Protein AF-A0A3R7IW34-F1 (afdb_monomer)

Organism: NCBI:txid1038928

Mean predicted aligned error: 7.39 Å

Secondary structure (DSSP, 8-state):
--TTGGG-S-HHHHHHHHHHHTS-HHHHHHHHHHHHHHHGGGGSHHHHHHTS-----TTHHHHSSS---------GGGHHHHHHHHHHHHHHHHHHHHTT-S--TTPPP-----TTGGGG---HHHHHHHHHH--

Sequence (135 aa):
TSHLGEAGPHPVIASAARELLNKSDNERSGVLSTAMSFLGLYRDPVVAEVTRRCDWRINDMVGGKLPTTLYLVVPPSDINRTKPLIRLILNQVGRRLTEDLQAKAGRHRILLMLDEFPALGRLDFFESALAFMAG

Structure (mmCIF, N/CA/C/O backbone):
data_AF-A0A3R7IW34-F1
#
_entry.id   AF-A0A3R7IW34-F1
#
loop_
_atom_site.group_PDB
_atom_site.id
_atom_site.type_symbol
_atom_site.label_atom_id
_atom_site.label_alt_id
_atom_site.label_comp_id
_atom_site.label_asym_id
_atom_site.label_entity_id
_atom_site.label_seq_id
_atom_site.pdbx_PDB_ins_code
_atom_site.Cartn_x
_atom_site.Cartn_y
_atom_site.Cartn_z
_atom_site.occupancy
_atom_site.B_iso_or_equiv
_atom_site.auth_seq_id
_atom_site.auth_comp_id
_atom_site.auth_asym_id
_atom_site.auth_atom_id
_atom_site.pdbx_PDB_model_num
ATOM 1 N N . THR A 1 1 ? -8.890 -8.485 -14.811 1.00 50.38 1 THR A N 1
ATOM 2 C CA . THR A 1 1 ? -10.243 -8.127 -15.287 1.00 50.38 1 THR A CA 1
ATOM 3 C C . THR A 1 1 ? -10.118 -7.285 -16.543 1.00 50.38 1 THR A C 1
ATOM 5 O O . THR A 1 1 ? -9.359 -6.320 -16.534 1.00 50.38 1 THR A O 1
ATOM 8 N N . SER A 1 2 ? -10.834 -7.621 -17.623 1.00 53.81 2 SER A N 1
ATOM 9 C CA . SER A 1 2 ? -11.110 -6.632 -18.676 1.00 53.81 2 SER A CA 1
ATOM 10 C C . SER A 1 2 ? -12.189 -5.699 -18.132 1.00 53.81 2 SER A C 1
ATOM 12 O O . SER A 1 2 ? -13.378 -5.932 -18.312 1.00 53.81 2 SER A O 1
ATOM 14 N N . HIS A 1 3 ? -11.788 -4.704 -17.342 1.00 66.62 3 HIS A N 1
ATOM 15 C CA . HIS A 1 3 ? -12.733 -3.788 -16.697 1.00 66.62 3 HIS A CA 1
ATOM 16 C C . HIS A 1 3 ? -13.450 -2.871 -17.705 1.00 66.62 3 HIS A C 1
ATOM 18 O O . HIS A 1 3 ? -14.404 -2.201 -17.329 1.00 66.62 3 HIS A O 1
ATOM 24 N N . LEU A 1 4 ? -13.018 -2.879 -18.972 1.00 72.56 4 LEU A N 1
ATOM 25 C CA . LEU A 1 4 ? -13.654 -2.179 -20.089 1.00 72.56 4 LEU A CA 1
ATOM 26 C C . LEU A 1 4 ? -14.251 -3.121 -21.155 1.00 72.56 4 LEU A C 1
ATOM 28 O O . LEU A 1 4 ? -14.764 -2.644 -22.163 1.00 72.56 4 LEU A O 1
ATOM 32 N N . GLY A 1 5 ? -14.222 -4.443 -20.952 1.00 77.56 5 GLY A N 1
ATOM 33 C CA . GLY A 1 5 ? -14.801 -5.409 -21.893 1.00 77.56 5 GLY A CA 1
ATOM 34 C C . GLY A 1 5 ? -14.231 -5.274 -23.311 1.00 77.56 5 GLY A C 1
ATOM 35 O O . GLY A 1 5 ? -13.019 -5.377 -23.500 1.00 77.56 5 GLY A O 1
ATOM 36 N N . GLU A 1 6 ? -15.112 -5.048 -24.289 1.00 83.44 6 GLU A N 1
ATOM 37 C CA . GLU A 1 6 ? -14.773 -4.870 -25.712 1.00 83.44 6 GLU A CA 1
ATOM 38 C C . GLU A 1 6 ? -14.229 -3.474 -26.054 1.00 83.44 6 GLU A C 1
ATOM 40 O O . GLU A 1 6 ? -13.670 -3.282 -27.130 1.00 83.44 6 GLU A O 1
ATOM 45 N N . ALA A 1 7 ? -14.323 -2.496 -25.144 1.00 81.56 7 ALA A N 1
ATOM 46 C CA . ALA A 1 7 ? -13.826 -1.137 -25.384 1.00 81.56 7 ALA A CA 1
ATOM 47 C C . ALA A 1 7 ? -12.283 -1.036 -25.386 1.00 81.56 7 ALA A C 1
ATOM 49 O 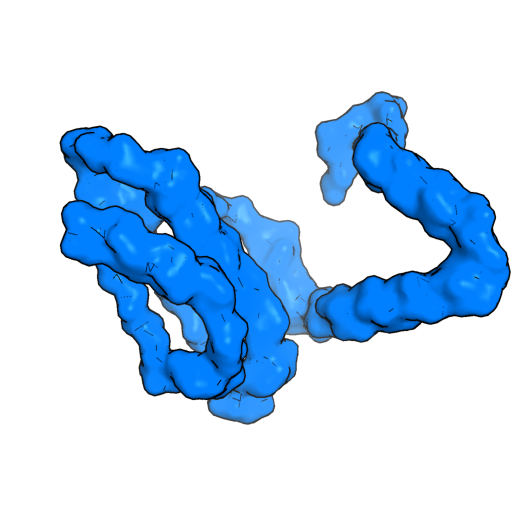O . ALA A 1 7 ? -11.728 0.053 -25.533 1.00 81.56 7 ALA A O 1
ATOM 50 N N . GLY A 1 8 ? -11.584 -2.169 -25.251 1.00 81.75 8 GLY A N 1
ATOM 51 C CA . GLY A 1 8 ? -10.133 -2.259 -25.353 1.00 81.75 8 GLY A CA 1
ATOM 52 C C . GLY A 1 8 ? -9.397 -1.934 -24.045 1.00 81.75 8 GLY A C 1
ATOM 53 O O . GLY A 1 8 ? -9.986 -1.958 -22.960 1.00 81.75 8 GLY A O 1
ATOM 54 N N . PRO A 1 9 ? -8.073 -1.697 -24.107 1.00 85.69 9 PRO A N 1
ATOM 55 C CA . PRO A 1 9 ? -7.275 -1.393 -22.926 1.00 85.69 9 PRO A CA 1
ATOM 56 C C . PRO A 1 9 ? -7.660 -0.035 -22.333 1.00 85.69 9 PRO A C 1
ATOM 58 O O . PRO A 1 9 ? -7.996 0.906 -23.047 1.00 85.69 9 PRO A O 1
ATOM 61 N N . HIS A 1 10 ? -7.545 0.090 -21.011 1.00 88.12 10 HIS A N 1
ATOM 62 C CA . HIS A 1 10 ? -7.801 1.353 -20.320 1.00 88.12 10 HIS A CA 1
ATOM 63 C C . HIS A 1 10 ? -6.962 2.498 -20.899 1.00 88.12 10 HIS A C 1
ATOM 65 O O . HIS A 1 10 ? -5.751 2.309 -21.039 1.00 88.12 10 HIS A O 1
ATOM 71 N N . PRO A 1 11 ? -7.535 3.690 -21.165 1.00 89.12 11 PRO A N 1
ATOM 72 C CA . PRO A 1 11 ? -6.817 4.788 -21.816 1.00 89.12 11 PRO A CA 1
ATOM 73 C C . PRO A 1 11 ? -5.496 5.152 -21.130 1.00 89.12 11 PRO A C 1
ATOM 75 O O . PRO A 1 11 ? -4.486 5.352 -21.797 1.00 89.12 11 PRO A O 1
ATOM 78 N N . VAL A 1 12 ? -5.468 5.146 -19.792 1.00 90.25 12 VAL A N 1
ATOM 79 C CA . VAL A 1 12 ? -4.239 5.404 -19.015 1.00 90.25 12 VAL A CA 1
ATOM 80 C C . VAL A 1 12 ? -3.180 4.320 -19.247 1.00 90.25 12 VAL A C 1
ATOM 82 O O . VAL A 1 12 ? -2.004 4.633 -19.395 1.00 90.25 12 VAL A O 1
ATOM 85 N N . ILE A 1 13 ? -3.587 3.050 -19.327 1.00 89.38 13 ILE A N 1
ATOM 86 C CA . ILE A 1 13 ? -2.666 1.933 -19.580 1.00 89.38 13 ILE A CA 1
ATOM 87 C C . ILE A 1 13 ? -2.153 1.988 -21.019 1.00 89.38 13 ILE A C 1
ATOM 89 O O . ILE A 1 13 ? -0.960 1.811 -21.250 1.00 89.38 13 ILE A O 1
ATOM 93 N N . ALA A 1 14 ? -3.031 2.281 -21.980 1.00 90.50 14 ALA A N 1
ATOM 94 C CA . ALA A 1 14 ? -2.658 2.458 -23.377 1.00 90.50 14 ALA A CA 1
ATOM 95 C C . ALA A 1 14 ? -1.660 3.616 -23.555 1.00 90.50 14 ALA A C 1
ATOM 97 O O . ALA A 1 14 ? -0.656 3.449 -24.247 1.00 90.50 14 ALA A O 1
ATOM 98 N N . SER A 1 15 ? -1.892 4.755 -22.890 1.00 92.50 15 SER A N 1
ATOM 99 C CA . SER A 1 15 ? -0.975 5.903 -22.894 1.00 92.50 15 SER A CA 1
ATOM 100 C C . SER A 1 15 ? 0.384 5.541 -22.300 1.00 92.50 15 SER A C 1
ATOM 102 O O . SER A 1 15 ? 1.403 5.726 -22.959 1.00 92.50 15 SER A O 1
ATOM 104 N N . ALA A 1 16 ? 0.410 4.938 -21.107 1.00 91.50 16 ALA A N 1
ATOM 105 C CA . ALA A 1 16 ? 1.653 4.528 -20.453 1.00 91.50 16 ALA A CA 1
ATOM 106 C C . ALA A 1 16 ? 2.445 3.504 -21.290 1.00 91.50 16 ALA A C 1
ATOM 108 O O . ALA A 1 16 ? 3.669 3.583 -21.390 1.00 91.50 16 ALA A O 1
ATOM 109 N N . ALA A 1 17 ? 1.757 2.562 -21.945 1.00 91.62 17 ALA A N 1
ATOM 110 C CA . ALA A 1 17 ? 2.387 1.612 -22.858 1.00 91.62 17 ALA A CA 1
ATOM 111 C C . ALA A 1 17 ? 2.969 2.308 -24.101 1.00 91.62 17 ALA A C 1
ATOM 113 O O . ALA A 1 17 ? 4.080 1.987 -24.519 1.00 91.62 17 ALA A O 1
ATOM 114 N N . ARG A 1 18 ? 2.253 3.286 -24.675 1.00 92.50 18 ARG A N 1
ATOM 115 C CA . ARG A 1 18 ? 2.733 4.097 -25.807 1.00 92.50 18 ARG A CA 1
ATOM 116 C C . ARG A 1 18 ? 3.972 4.906 -25.424 1.00 92.50 18 ARG A C 1
ATOM 118 O O . ARG A 1 18 ? 4.941 4.920 -26.175 1.00 92.50 18 ARG A O 1
ATOM 125 N N . GLU A 1 19 ? 3.962 5.533 -24.251 1.00 92.62 19 GLU A N 1
ATOM 126 C CA . GLU A 1 19 ? 5.115 6.254 -23.707 1.00 92.62 19 GLU A CA 1
ATOM 127 C C . GLU A 1 19 ? 6.323 5.333 -23.540 1.00 92.62 19 GLU A C 1
ATOM 129 O O . GLU A 1 19 ? 7.425 5.697 -23.940 1.00 92.62 19 GLU A O 1
ATOM 134 N N . LEU A 1 20 ? 6.122 4.120 -23.016 1.00 92.06 20 LEU A N 1
ATOM 135 C CA . LEU A 1 20 ? 7.190 3.131 -22.879 1.00 92.06 20 LEU A CA 1
ATOM 136 C C . LEU A 1 20 ? 7.748 2.685 -24.241 1.00 92.06 20 LEU A C 1
ATOM 138 O O . LEU A 1 20 ? 8.956 2.499 -24.367 1.00 92.06 20 LEU A O 1
ATOM 142 N N . LEU A 1 21 ? 6.897 2.532 -25.261 1.00 92.12 21 LEU A N 1
ATOM 143 C CA . LEU A 1 21 ? 7.309 2.170 -26.623 1.00 92.12 21 LEU A CA 1
ATOM 144 C C . LEU A 1 21 ? 8.112 3.273 -27.322 1.00 92.12 21 LEU A C 1
ATOM 146 O O . LEU A 1 21 ? 8.982 2.953 -28.126 1.00 92.12 21 LEU A O 1
ATOM 150 N N . ASN A 1 22 ? 7.838 4.540 -27.003 1.00 94.06 22 ASN A N 1
ATOM 151 C CA . ASN A 1 22 ? 8.517 5.698 -27.588 1.00 94.06 22 ASN A CA 1
ATOM 152 C C . ASN A 1 22 ? 9.897 5.983 -26.962 1.00 94.06 22 ASN A C 1
ATOM 154 O O . ASN A 1 22 ? 10.613 6.861 -27.443 1.00 94.06 22 ASN A O 1
ATOM 158 N N . LYS A 1 23 ? 10.272 5.285 -25.883 1.00 92.62 23 LYS A N 1
ATOM 159 C CA . LYS A 1 23 ? 11.583 5.429 -25.234 1.00 92.62 23 LYS A CA 1
ATOM 160 C C . LYS A 1 23 ? 12.672 4.690 -26.006 1.00 92.62 23 LYS A C 1
ATOM 162 O O . LYS A 1 23 ? 12.415 3.670 -26.644 1.00 92.62 23 LYS A O 1
ATOM 167 N N . SER A 1 24 ? 13.908 5.174 -25.879 1.00 94.75 24 SER A N 1
ATOM 168 C CA . SER A 1 24 ? 15.086 4.444 -26.364 1.00 94.75 24 SER A CA 1
ATOM 169 C C . SER A 1 24 ? 15.187 3.066 -25.701 1.00 94.75 24 SER A C 1
ATOM 171 O O . SER A 1 24 ? 14.732 2.885 -24.570 1.00 94.75 24 SER A O 1
ATOM 173 N N . ASP A 1 25 ? 15.820 2.096 -26.364 1.00 92.44 25 ASP A N 1
ATOM 174 C CA . ASP A 1 25 ? 15.928 0.726 -25.842 1.00 92.44 25 ASP A CA 1
ATOM 175 C C . ASP A 1 25 ? 16.561 0.662 -24.446 1.00 92.44 25 ASP A C 1
ATOM 177 O O . ASP A 1 25 ? 16.071 -0.065 -23.576 1.00 92.44 25 ASP A O 1
ATOM 181 N N . ASN A 1 26 ? 17.599 1.467 -24.205 1.00 91.44 26 ASN A N 1
ATOM 182 C CA . ASN A 1 26 ? 18.288 1.527 -22.916 1.00 91.44 26 ASN A CA 1
ATOM 183 C C . ASN A 1 26 ? 17.389 2.108 -21.815 1.00 91.44 26 ASN A C 1
ATOM 185 O O . ASN A 1 26 ? 17.283 1.533 -20.732 1.00 91.44 26 ASN A O 1
ATOM 189 N N . GLU A 1 27 ? 16.698 3.216 -22.091 1.00 92.00 27 GLU A N 1
ATOM 190 C CA . GLU A 1 27 ? 15.787 3.842 -21.128 1.00 92.00 27 GLU A CA 1
ATOM 191 C C . GLU A 1 27 ? 14.579 2.940 -20.838 1.00 92.00 27 GLU A C 1
ATOM 193 O O . GLU A 1 27 ? 14.221 2.717 -19.681 1.00 92.00 27 GLU A O 1
ATOM 198 N N . ARG A 1 28 ? 13.991 2.349 -21.884 1.00 92.38 28 ARG A N 1
ATOM 199 C CA . ARG A 1 28 ? 12.881 1.397 -21.782 1.00 92.38 28 ARG A CA 1
ATOM 200 C C . ARG A 1 28 ? 13.252 0.189 -20.927 1.00 92.38 28 ARG A C 1
ATOM 202 O O . ARG A 1 28 ? 12.472 -0.205 -20.061 1.00 92.38 28 ARG A O 1
ATOM 209 N N . SER A 1 29 ? 14.441 -0.370 -21.140 1.00 91.25 29 SER A N 1
ATOM 210 C CA . SER A 1 29 ? 14.948 -1.505 -20.361 1.00 91.25 29 SER A CA 1
ATOM 211 C C . SER A 1 29 ? 15.154 -1.138 -18.889 1.00 91.25 29 SER A C 1
ATOM 213 O O . SER A 1 29 ? 14.778 -1.912 -18.008 1.00 91.25 29 SER A O 1
ATOM 215 N N . GLY A 1 30 ? 15.672 0.063 -18.607 1.00 92.81 30 GLY A N 1
ATOM 216 C CA . GLY A 1 30 ? 15.822 0.571 -17.240 1.00 92.81 30 GLY A CA 1
ATOM 217 C C . G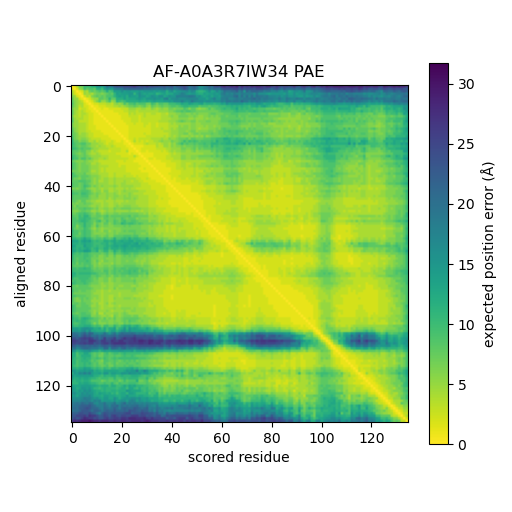LY A 1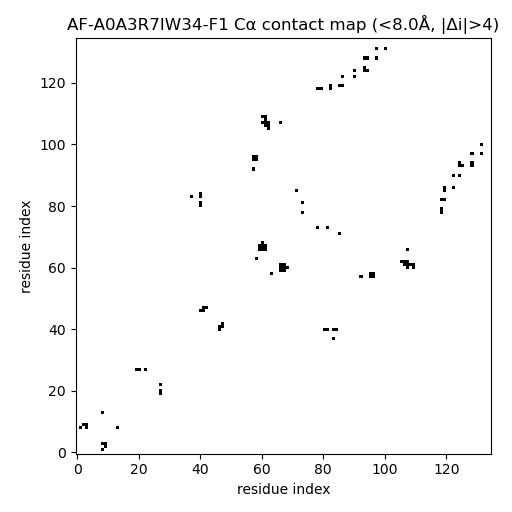 30 ? 14.482 0.748 -16.514 1.00 92.81 30 GLY A C 1
ATOM 218 O O . GLY A 1 30 ? 14.319 0.285 -15.380 1.00 92.81 30 GLY A O 1
ATOM 219 N N . VAL A 1 31 ? 13.494 1.348 -17.186 1.00 90.81 31 VAL A N 1
ATOM 220 C CA . VAL A 1 31 ? 12.132 1.522 -16.649 1.00 90.81 31 VAL A CA 1
ATOM 221 C C . VAL A 1 31 ? 11.478 0.168 -16.381 1.00 90.81 31 VAL A C 1
ATOM 223 O O . VAL A 1 31 ? 10.947 -0.056 -15.292 1.00 90.81 31 VAL A O 1
ATOM 226 N N . LEU A 1 32 ? 11.547 -0.759 -17.341 1.00 89.88 32 LEU A N 1
ATOM 227 C CA . LEU A 1 32 ? 10.940 -2.080 -17.209 1.00 89.88 32 LEU A CA 1
ATOM 228 C C . LEU A 1 32 ? 11.572 -2.884 -16.066 1.00 89.88 32 LEU A C 1
ATOM 230 O O . LEU A 1 32 ? 10.846 -3.472 -15.269 1.00 89.88 32 LEU A O 1
ATOM 234 N N . SER A 1 33 ? 12.902 -2.878 -15.949 1.00 90.00 33 SER A N 1
ATOM 235 C CA . SER A 1 33 ? 13.622 -3.557 -14.863 1.00 90.00 33 SER A CA 1
ATOM 236 C C . SER A 1 33 ? 13.198 -3.035 -13.486 1.00 90.00 33 SER A C 1
ATOM 238 O O . SER A 1 33 ? 12.893 -3.812 -12.579 1.00 90.00 33 SER A O 1
ATOM 240 N N . THR A 1 34 ? 13.070 -1.712 -13.356 1.00 91.50 34 THR A N 1
ATOM 241 C CA . THR A 1 34 ? 12.603 -1.069 -12.121 1.00 91.50 34 THR A CA 1
ATOM 242 C C . THR A 1 34 ? 11.153 -1.438 -11.803 1.00 91.50 34 THR A C 1
ATOM 244 O O . THR A 1 34 ? 10.825 -1.774 -10.669 1.00 91.50 34 THR A O 1
ATOM 247 N N . ALA A 1 35 ? 10.264 -1.441 -12.799 1.00 89.81 35 ALA A N 1
ATOM 248 C CA . ALA A 1 35 ? 8.884 -1.877 -12.598 1.00 89.81 35 ALA A CA 1
ATOM 249 C C . ALA A 1 35 ? 8.808 -3.358 -12.180 1.00 89.81 35 ALA A C 1
ATOM 251 O O . ALA A 1 35 ? 8.053 -3.710 -11.272 1.00 89.81 35 ALA A O 1
ATOM 252 N N . MET A 1 36 ? 9.616 -4.229 -12.797 1.00 89.94 36 MET A N 1
ATOM 253 C CA . MET A 1 36 ? 9.674 -5.647 -12.438 1.00 89.94 36 MET A CA 1
ATOM 254 C C . MET A 1 36 ? 10.199 -5.876 -11.020 1.00 89.94 36 MET A C 1
ATOM 256 O O . MET A 1 36 ? 9.726 -6.804 -10.368 1.00 89.94 36 MET A O 1
ATOM 260 N N . SER A 1 37 ? 11.129 -5.056 -10.520 1.00 89.00 37 SER A N 1
ATOM 261 C CA . SER A 1 37 ? 11.617 -5.193 -9.142 1.00 89.00 37 SER A CA 1
ATOM 262 C C . SER A 1 37 ? 10.519 -4.875 -8.121 1.00 89.00 37 SER A C 1
ATOM 264 O O . SER A 1 37 ? 10.341 -5.632 -7.167 1.00 89.00 37 SER A O 1
ATOM 266 N N . PHE A 1 38 ? 9.701 -3.844 -8.365 1.00 86.94 38 PHE A N 1
ATOM 267 C CA . PHE A 1 38 ? 8.546 -3.527 -7.517 1.00 86.94 38 PHE A CA 1
ATOM 268 C C . PHE A 1 38 ? 7.433 -4.577 -7.596 1.00 86.94 38 PHE A C 1
ATOM 270 O O . PHE A 1 38 ? 6.816 -4.906 -6.582 1.00 86.94 38 PHE A O 1
ATOM 277 N N . LEU A 1 39 ? 7.175 -5.118 -8.789 1.00 90.19 39 LEU A N 1
ATOM 278 C CA . LEU A 1 39 ? 6.127 -6.120 -9.003 1.00 90.19 39 LEU A CA 1
ATOM 279 C C . LEU A 1 39 ? 6.575 -7.550 -8.674 1.00 90.19 39 LEU A C 1
ATOM 281 O O . LEU A 1 39 ? 5.738 -8.448 -8.597 1.00 90.19 39 LEU A O 1
ATOM 285 N N . GLY A 1 40 ? 7.872 -7.772 -8.447 1.00 92.12 40 GLY A N 1
ATOM 286 C CA . GLY A 1 40 ? 8.446 -9.090 -8.188 1.00 92.12 40 GLY A CA 1
ATOM 287 C C . GLY A 1 40 ? 7.817 -9.804 -6.992 1.00 92.12 40 GLY A C 1
ATOM 288 O O . GLY A 1 40 ? 7.663 -11.022 -7.034 1.00 92.12 40 GLY A O 1
ATOM 289 N N . LEU A 1 41 ? 7.369 -9.056 -5.976 1.00 93.00 41 LEU A N 1
ATOM 290 C CA . LEU A 1 41 ? 6.680 -9.609 -4.806 1.00 93.00 41 LEU A CA 1
ATOM 291 C C . LEU A 1 41 ? 5.415 -10.398 -5.181 1.00 93.00 41 LEU A C 1
ATOM 293 O O . LEU A 1 41 ? 5.162 -11.450 -4.606 1.00 93.00 41 LEU A O 1
ATOM 297 N N . TYR A 1 42 ? 4.654 -9.938 -6.176 1.00 93.19 42 TYR A N 1
ATOM 298 C CA . TYR A 1 42 ? 3.401 -10.576 -6.601 1.00 93.19 42 TYR A CA 1
ATOM 299 C C . TYR A 1 42 ? 3.614 -11.850 -7.425 1.00 93.19 42 TYR A C 1
ATOM 301 O O . TYR A 1 42 ? 2.648 -12.507 -7.800 1.00 93.19 42 TYR A O 1
ATOM 309 N N . ARG A 1 43 ? 4.869 -12.209 -7.723 1.00 91.88 43 ARG A N 1
ATOM 310 C CA . ARG A 1 43 ? 5.205 -13.522 -8.288 1.00 91.88 43 ARG A CA 1
ATOM 311 C C . ARG A 1 43 ? 5.220 -14.620 -7.227 1.00 91.88 43 ARG A C 1
ATOM 313 O O . ARG A 1 43 ? 5.210 -15.791 -7.590 1.00 91.88 43 ARG A O 1
ATOM 320 N N . ASP A 1 44 ? 5.267 -14.263 -5.944 1.00 92.75 44 ASP A N 1
ATOM 321 C CA . ASP A 1 44 ? 5.087 -15.239 -4.877 1.00 92.75 44 ASP A CA 1
ATOM 322 C C . ASP A 1 44 ? 3.648 -15.791 -4.903 1.00 92.75 44 ASP A C 1
ATOM 324 O O . ASP A 1 44 ? 2.701 -15.000 -4.920 1.00 92.75 44 ASP A O 1
ATOM 328 N N . PRO A 1 45 ? 3.457 -17.123 -4.894 1.00 93.50 45 PRO A N 1
ATOM 329 C CA . PRO A 1 45 ? 2.131 -17.725 -5.011 1.00 93.50 45 PRO A CA 1
ATOM 330 C C . PRO A 1 45 ? 1.219 -17.420 -3.819 1.00 93.50 45 PRO A C 1
ATOM 332 O O . PRO A 1 45 ? 0.009 -17.309 -4.004 1.00 93.50 45 PRO A O 1
ATOM 335 N N . VAL A 1 46 ? 1.770 -17.250 -2.613 1.00 92.38 46 VAL A N 1
ATOM 336 C CA . VAL A 1 46 ? 0.986 -16.909 -1.420 1.00 92.38 46 VAL A CA 1
ATOM 337 C C . VAL A 1 46 ? 0.481 -15.477 -1.539 1.00 92.38 46 VAL A C 1
ATOM 339 O O . VAL A 1 46 ? -0.715 -15.241 -1.398 1.00 92.38 46 VAL A O 1
ATOM 342 N N . VAL A 1 47 ? 1.359 -14.527 -1.874 1.00 93.50 47 VAL A N 1
ATOM 343 C CA . VAL A 1 47 ? 0.989 -13.125 -2.113 1.00 93.50 47 VAL A CA 1
ATOM 344 C C . VAL A 1 47 ? -0.020 -13.019 -3.253 1.00 93.50 47 VAL A C 1
ATOM 346 O O . VAL A 1 47 ? -1.018 -12.311 -3.120 1.00 93.50 47 VAL A O 1
ATOM 349 N N . ALA A 1 48 ? 0.213 -13.718 -4.364 1.00 94.06 48 ALA A N 1
ATOM 350 C CA . ALA A 1 48 ? -0.690 -13.718 -5.508 1.00 94.06 48 ALA A CA 1
ATOM 351 C C . ALA A 1 48 ? -2.093 -14.200 -5.120 1.00 94.06 48 ALA A C 1
ATOM 353 O O . ALA A 1 48 ? -3.077 -13.563 -5.490 1.00 94.06 48 ALA A O 1
ATOM 354 N N . GLU A 1 49 ? -2.194 -15.278 -4.339 1.00 94.31 49 GLU A N 1
ATOM 355 C CA . GLU A 1 49 ? -3.488 -15.809 -3.913 1.00 94.31 49 GLU A CA 1
ATOM 356 C C . GLU A 1 49 ? -4.209 -14.861 -2.947 1.00 94.31 49 GLU A C 1
ATOM 358 O O . GLU A 1 49 ? -5.368 -14.518 -3.183 1.00 94.31 49 GLU A O 1
ATOM 363 N N . VAL A 1 50 ? -3.526 -14.347 -1.915 1.00 91.25 50 VAL A N 1
ATOM 364 C CA . VAL A 1 50 ? -4.161 -13.450 -0.925 1.00 91.25 50 VAL A CA 1
ATOM 365 C C . VAL A 1 50 ? -4.509 -12.070 -1.491 1.00 91.25 50 VAL A C 1
ATOM 367 O O . 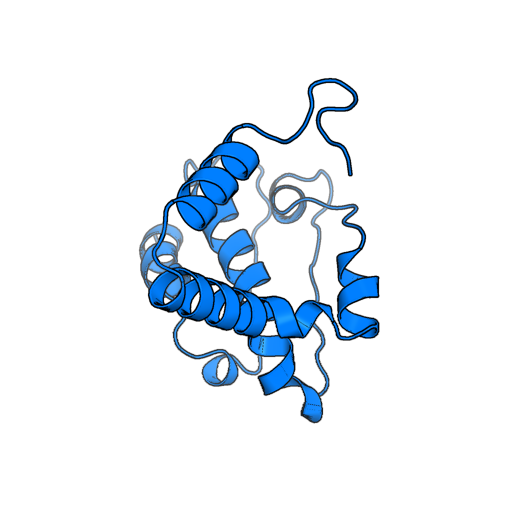VAL A 1 50 ? -5.332 -11.364 -0.915 1.00 91.25 50 VAL A O 1
ATOM 370 N N . THR A 1 51 ? -3.909 -11.673 -2.619 1.00 92.88 51 THR A N 1
ATOM 371 C CA . THR A 1 51 ? -4.203 -10.399 -3.304 1.00 92.88 51 THR A CA 1
ATOM 372 C C . THR A 1 51 ? -5.076 -10.557 -4.550 1.00 92.88 51 THR A C 1
ATOM 374 O O . THR A 1 51 ? -5.407 -9.563 -5.198 1.00 92.88 51 THR A O 1
ATOM 377 N N . ARG A 1 52 ? -5.513 -11.781 -4.883 1.00 93.88 52 ARG A N 1
ATOM 378 C CA . ARG A 1 52 ? -6.305 -12.058 -6.094 1.00 93.88 52 ARG A CA 1
ATOM 379 C C . ARG A 1 52 ? -7.677 -11.384 -6.082 1.00 93.88 52 ARG A C 1
ATOM 381 O O . ARG A 1 52 ? -8.237 -11.087 -7.139 1.00 93.88 52 ARG A O 1
ATOM 388 N N . ARG A 1 53 ? -8.249 -11.189 -4.894 1.00 93.31 53 ARG A N 1
ATOM 389 C CA . ARG A 1 53 ? -9.597 -10.656 -4.687 1.00 93.31 53 ARG A CA 1
ATOM 390 C C . ARG A 1 53 ? -9.657 -9.872 -3.379 1.00 93.31 53 ARG A C 1
ATOM 392 O O . ARG A 1 53 ? -8.954 -10.192 -2.430 1.00 93.31 53 ARG A O 1
ATOM 399 N N . CYS A 1 54 ? -10.521 -8.863 -3.338 1.00 92.00 54 CYS A N 1
ATOM 400 C CA . CYS A 1 54 ? -10.828 -8.103 -2.134 1.00 92.00 54 CYS A CA 1
ATOM 401 C C . CYS A 1 54 ? -12.349 -7.956 -2.014 1.00 92.00 54 CYS A C 1
ATOM 403 O O . CYS A 1 54 ? -12.993 -7.495 -2.956 1.00 92.00 54 CYS A O 1
ATOM 405 N N . ASP A 1 55 ? -12.908 -8.364 -0.875 1.00 90.81 55 ASP A N 1
ATOM 406 C CA . ASP A 1 55 ? -14.355 -8.352 -0.611 1.00 90.81 55 ASP A CA 1
ATOM 407 C C . ASP A 1 55 ? -14.789 -7.233 0.350 1.00 90.81 55 ASP A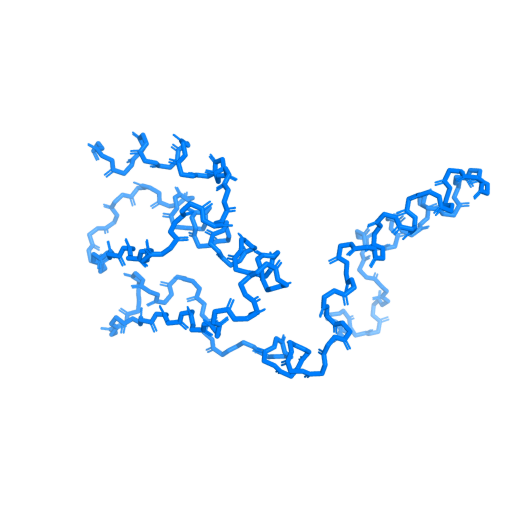 C 1
ATOM 409 O O . ASP A 1 55 ? -15.959 -7.136 0.710 1.00 90.81 55 ASP A O 1
ATOM 413 N N . TRP A 1 56 ? -13.855 -6.370 0.748 1.00 90.94 56 TRP A N 1
ATOM 414 C CA . TRP A 1 56 ? -14.094 -5.236 1.636 1.00 90.94 56 TRP A CA 1
ATOM 415 C C . TRP A 1 56 ? -13.470 -3.965 1.056 1.00 90.94 56 TRP A C 1
ATOM 417 O O . TRP A 1 56 ? -12.648 -3.996 0.136 1.00 90.94 56 TRP A O 1
ATOM 427 N N . ARG A 1 57 ? -13.877 -2.813 1.577 1.00 90.38 57 ARG A N 1
ATOM 428 C CA . ARG A 1 57 ? -13.347 -1.500 1.210 1.00 90.38 57 ARG A CA 1
ATOM 429 C C . ARG A 1 57 ? -12.809 -0.813 2.452 1.00 90.38 57 ARG A C 1
ATOM 431 O O . ARG A 1 57 ? -13.371 -0.937 3.531 1.00 90.38 57 ARG A O 1
ATOM 438 N N . ILE A 1 58 ? -11.789 0.024 2.286 1.00 90.12 58 ILE A N 1
ATOM 439 C CA . ILE A 1 58 ? -11.222 0.817 3.393 1.00 90.12 58 ILE A CA 1
ATOM 440 C C . ILE A 1 58 ? -12.296 1.650 4.113 1.00 90.12 58 ILE A C 1
ATOM 442 O O . ILE A 1 58 ? -12.283 1.770 5.335 1.00 90.12 58 ILE A O 1
ATOM 446 N N . ASN A 1 59 ? -13.281 2.163 3.371 1.00 88.50 59 ASN A N 1
ATOM 447 C CA . ASN A 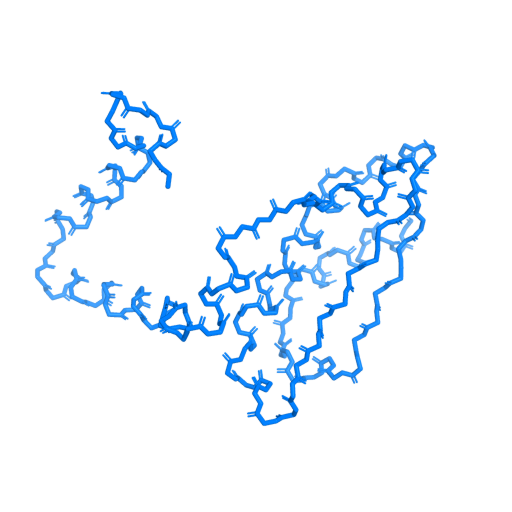1 59 ? -14.389 2.929 3.943 1.00 88.50 59 ASN A CA 1
ATOM 448 C C . ASN A 1 59 ? -15.277 2.101 4.891 1.00 88.50 59 ASN A C 1
ATOM 450 O O . ASN A 1 59 ? -15.925 2.684 5.761 1.00 88.50 59 ASN A O 1
ATOM 454 N N . ASP A 1 60 ? -15.283 0.773 4.776 1.00 89.69 60 ASP A N 1
ATOM 455 C CA . ASP A 1 60 ? -16.080 -0.111 5.630 1.00 89.69 60 ASP A CA 1
ATOM 456 C C . ASP A 1 60 ? -15.542 -0.133 7.073 1.00 89.69 60 ASP A C 1
ATOM 458 O O . ASP A 1 60 ? -16.302 -0.378 8.008 1.00 89.69 60 ASP A O 1
ATOM 462 N N . MET A 1 61 ? -14.262 0.212 7.280 1.00 88.81 61 MET A N 1
ATOM 463 C CA . MET A 1 61 ? -13.638 0.311 8.611 1.00 88.81 61 MET A CA 1
ATOM 464 C C . MET A 1 61 ? -14.243 1.435 9.468 1.00 88.81 61 MET A C 1
ATOM 466 O O . MET A 1 61 ? -14.294 1.324 10.689 1.00 88.81 61 MET A O 1
ATOM 470 N N . VAL A 1 62 ? -14.716 2.512 8.834 1.00 86.19 62 VAL A N 1
ATOM 471 C CA . VAL A 1 62 ? -15.215 3.735 9.497 1.00 86.19 62 VAL A CA 1
ATOM 472 C C . VAL A 1 62 ? -16.700 3.987 9.285 1.00 86.19 62 VAL A C 1
ATOM 474 O O . VAL A 1 62 ? -17.331 4.583 10.149 1.00 86.19 62 VAL A O 1
ATOM 477 N N . 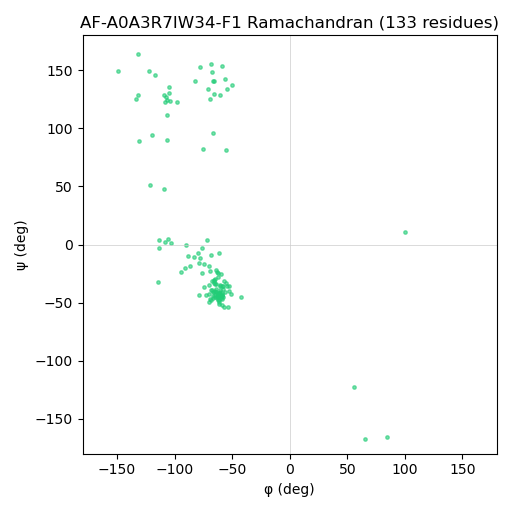GLY A 1 63 ? -17.245 3.600 8.131 1.00 85.50 63 GLY A N 1
ATOM 478 C CA . GLY A 1 63 ? -18.598 3.960 7.698 1.00 85.50 63 GLY A CA 1
ATOM 479 C C . GLY A 1 63 ? -19.569 2.786 7.605 1.00 85.50 63 GLY A C 1
ATOM 480 O O . GLY A 1 63 ? -20.735 2.995 7.277 1.00 85.50 63 GLY A O 1
ATOM 481 N N . GLY A 1 64 ? -19.111 1.558 7.861 1.00 84.06 64 GLY A N 1
ATOM 482 C CA . GLY A 1 64 ? -19.968 0.376 7.873 1.00 84.06 64 GLY A CA 1
ATOM 483 C C . GLY A 1 64 ? -20.957 0.378 9.043 1.00 84.06 64 GLY A C 1
ATOM 484 O O . GLY A 1 64 ? -20.703 0.963 10.096 1.00 84.06 64 GLY A O 1
ATOM 485 N N . LYS A 1 65 ? -22.084 -0.336 8.895 1.00 85.81 65 LYS A N 1
ATOM 486 C CA . LYS A 1 65 ? -23.050 -0.551 9.995 1.00 85.81 65 LYS A CA 1
ATOM 487 C C . LYS A 1 65 ? -22.390 -1.219 11.209 1.00 85.81 65 LYS A C 1
ATOM 489 O O . LYS A 1 65 ? -22.740 -0.915 12.344 1.00 85.81 65 LYS A O 1
ATOM 494 N N . LEU A 1 66 ? -21.448 -2.124 10.950 1.00 86.94 66 LEU A N 1
ATOM 495 C CA . LEU A 1 66 ? -20.590 -2.764 11.942 1.00 86.94 66 LEU A CA 1
ATOM 496 C C . LEU A 1 66 ? -19.130 -2.376 11.661 1.00 86.94 66 LEU A C 1
ATOM 498 O O . LEU A 1 66 ? -18.780 -2.215 10.487 1.00 86.94 66 LEU A O 1
ATOM 502 N N . PRO A 1 67 ? -18.288 -2.224 12.697 1.00 84.50 67 PRO A N 1
ATOM 503 C CA . PRO A 1 67 ? -16.871 -1.941 12.509 1.00 84.50 67 PRO A CA 1
ATOM 504 C C . PRO A 1 67 ? -16.166 -3.122 11.829 1.00 84.50 67 PRO A C 1
ATOM 506 O O . PRO A 1 67 ? -16.436 -4.282 12.142 1.00 84.50 67 PRO A O 1
ATOM 509 N N . THR A 1 68 ? -15.242 -2.815 10.918 1.00 91.38 68 THR A N 1
ATOM 510 C CA . THR A 1 68 ? -14.391 -3.809 10.244 1.00 91.38 68 THR A CA 1
ATOM 511 C C . THR A 1 68 ? -12.966 -3.703 10.772 1.00 91.38 68 THR A C 1
ATOM 513 O O . THR A 1 68 ? -12.373 -2.625 10.726 1.00 91.38 68 THR A O 1
ATOM 516 N N . THR A 1 69 ? -12.401 -4.822 11.231 1.00 92.62 69 THR A N 1
ATOM 517 C CA . THR A 1 69 ? -11.016 -4.892 11.721 1.00 92.62 69 THR A CA 1
ATOM 518 C C . THR A 1 69 ? -10.123 -5.579 10.695 1.00 92.62 69 THR A C 1
ATOM 520 O O . THR A 1 69 ? -10.437 -6.671 10.227 1.00 92.62 69 THR A O 1
ATOM 523 N N . LEU A 1 70 ? -8.990 -4.952 10.370 1.00 92.38 70 LEU A N 1
ATOM 524 C CA . LEU A 1 70 ? -7.968 -5.510 9.489 1.00 92.38 70 LEU A CA 1
ATOM 525 C C . LEU A 1 70 ? -6.778 -6.001 10.316 1.00 92.38 70 LEU A C 1
ATOM 527 O O . LEU A 1 70 ? -6.154 -5.213 11.024 1.00 92.38 70 LEU A O 1
ATOM 531 N N . TYR A 1 71 ? -6.431 -7.276 10.162 1.00 93.44 71 TYR A N 1
ATOM 532 C CA . TYR A 1 71 ? -5.226 -7.865 10.740 1.00 93.44 71 TYR A CA 1
ATOM 533 C C . TYR A 1 71 ? -4.209 -8.145 9.634 1.00 93.44 71 TYR A C 1
ATOM 535 O O . TYR A 1 71 ? -4.501 -8.871 8.685 1.00 93.44 71 TYR A O 1
ATOM 543 N N . LEU A 1 72 ? -3.011 -7.575 9.762 1.00 92.00 72 LEU A N 1
ATOM 544 C CA . LEU A 1 72 ? -1.883 -7.829 8.866 1.00 92.00 72 LEU A CA 1
ATOM 545 C C . LEU A 1 72 ? -0.862 -8.689 9.608 1.00 92.00 72 LEU A C 1
ATOM 547 O O . LEU A 1 72 ? 0.006 -8.173 10.304 1.00 92.00 72 LEU A O 1
ATOM 551 N N . VAL A 1 73 ? -1.004 -10.009 9.490 1.00 91.38 73 VAL A N 1
ATOM 552 C CA . VAL A 1 73 ? -0.143 -10.975 10.182 1.00 91.38 73 VAL A CA 1
ATOM 553 C C . VAL A 1 73 ? 0.936 -11.460 9.228 1.00 91.38 73 VAL A C 1
ATOM 555 O O . VAL A 1 73 ? 0.633 -12.005 8.167 1.00 91.38 73 VAL A O 1
ATOM 558 N N . VAL A 1 74 ? 2.195 -11.273 9.614 1.00 88.94 74 VAL A N 1
ATOM 559 C CA . VAL A 1 74 ? 3.354 -11.686 8.823 1.00 88.94 74 VAL A CA 1
ATOM 560 C C . VAL A 1 74 ? 4.329 -12.443 9.724 1.00 88.94 74 VAL A C 1
ATOM 562 O O . VAL A 1 74 ? 4.687 -11.924 10.782 1.00 88.94 74 VAL A O 1
ATOM 565 N N . PRO A 1 75 ? 4.778 -13.650 9.332 1.00 89.12 75 PRO A N 1
ATOM 566 C CA . PRO A 1 75 ? 5.833 -14.355 10.050 1.00 89.12 75 PRO A CA 1
ATOM 567 C C . PRO A 1 75 ? 7.109 -13.502 10.152 1.00 89.12 75 PRO A C 1
ATOM 569 O O . PRO A 1 75 ? 7.472 -12.853 9.169 1.00 89.12 75 PRO A O 1
ATOM 572 N N . PRO A 1 76 ? 7.853 -13.534 11.275 1.00 86.75 76 PRO A N 1
ATOM 573 C CA . PRO A 1 76 ? 9.075 -12.739 11.428 1.00 86.75 76 PRO A CA 1
ATOM 574 C C . PRO A 1 76 ? 10.092 -12.919 10.289 1.00 86.75 76 PRO A C 1
ATOM 576 O O . PRO A 1 76 ? 10.724 -11.955 9.858 1.00 86.75 76 PRO A O 1
ATOM 579 N N . SER A 1 77 ? 10.199 -14.135 9.742 1.00 90.19 77 SER A N 1
ATOM 580 C CA . SER A 1 77 ? 11.060 -14.470 8.599 1.00 90.19 77 SER A CA 1
ATOM 581 C C . SER A 1 77 ? 10.704 -13.730 7.304 1.00 90.19 77 SER A C 1
ATOM 583 O O . SER A 1 77 ? 11.566 -13.552 6.447 1.00 90.19 77 SER A O 1
ATOM 585 N N . ASP A 1 78 ? 9.456 -13.281 7.157 1.00 91.12 78 ASP A N 1
ATOM 586 C CA . ASP A 1 78 ? 8.912 -12.704 5.926 1.00 91.12 78 ASP A CA 1
ATOM 587 C C . ASP A 1 78 ? 8.686 -11.185 6.002 1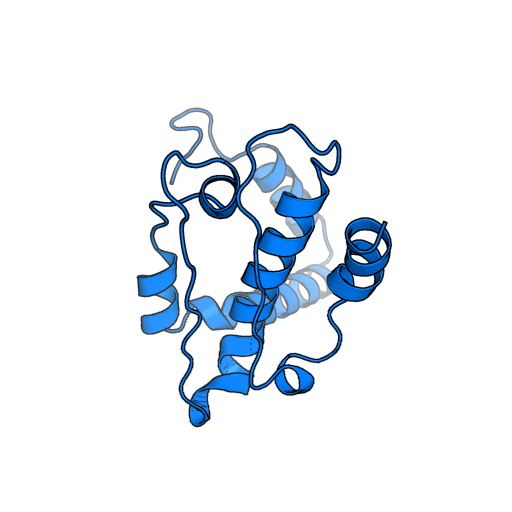.00 91.12 78 ASP A C 1
ATOM 589 O O . ASP A 1 78 ? 8.234 -10.581 5.023 1.00 91.12 78 ASP A O 1
ATOM 593 N N . ILE A 1 79 ? 9.025 -10.534 7.123 1.00 88.88 79 ILE A N 1
ATOM 594 C CA . ILE A 1 79 ? 8.802 -9.091 7.335 1.00 88.88 79 ILE A CA 1
ATOM 595 C C . ILE A 1 79 ? 9.415 -8.260 6.204 1.00 88.88 79 ILE A C 1
ATOM 597 O O . ILE A 1 79 ? 8.719 -7.490 5.544 1.00 88.88 79 ILE A O 1
ATOM 601 N N . ASN A 1 80 ? 10.707 -8.444 5.922 1.00 89.12 80 ASN A N 1
ATOM 602 C CA . ASN A 1 80 ? 11.400 -7.663 4.890 1.00 89.12 80 ASN A CA 1
ATOM 603 C C . ASN A 1 80 ? 10.843 -7.920 3.490 1.00 89.12 80 ASN A C 1
ATOM 605 O O . ASN A 1 80 ? 10.788 -7.015 2.657 1.00 89.12 80 ASN A O 1
ATOM 609 N N . ARG A 1 81 ? 10.413 -9.156 3.244 1.00 89.88 81 ARG A N 1
ATOM 610 C CA . ARG A 1 81 ? 9.909 -9.606 1.954 1.00 89.88 81 ARG A CA 1
ATOM 611 C C . ARG A 1 81 ? 8.527 -9.034 1.656 1.00 89.88 81 ARG A C 1
ATOM 613 O O . ARG A 1 81 ? 8.285 -8.569 0.549 1.00 89.88 81 ARG A O 1
ATOM 620 N N . THR A 1 82 ? 7.632 -9.036 2.641 1.00 92.06 82 THR A N 1
ATOM 621 C CA . THR A 1 82 ? 6.247 -8.551 2.507 1.00 92.06 82 THR A CA 1
ATOM 622 C C . THR A 1 82 ? 6.102 -7.057 2.790 1.00 92.06 82 THR A C 1
ATOM 624 O O . THR A 1 82 ? 5.063 -6.473 2.475 1.00 92.06 82 THR A O 1
ATOM 627 N N . LYS A 1 83 ? 7.153 -6.406 3.303 1.00 91.25 83 LYS A N 1
ATOM 628 C CA . LYS A 1 83 ? 7.213 -4.963 3.561 1.00 91.25 83 LYS A CA 1
ATOM 629 C C . LYS A 1 83 ? 6.608 -4.102 2.442 1.00 91.25 83 LYS A C 1
ATOM 631 O O . LYS A 1 83 ? 5.831 -3.211 2.785 1.00 91.25 83 LYS A O 1
ATOM 636 N N . PRO A 1 84 ? 6.869 -4.323 1.134 1.00 90.88 84 PRO A N 1
ATOM 637 C CA . PRO A 1 84 ? 6.243 -3.521 0.079 1.00 90.88 84 PRO A CA 1
ATOM 638 C C . PRO A 1 84 ? 4.709 -3.607 0.069 1.00 90.88 84 PRO A C 1
ATOM 640 O O . PRO A 1 84 ? 4.045 -2.582 -0.086 1.00 90.88 84 PRO A O 1
ATOM 643 N N . LEU A 1 85 ? 4.141 -4.797 0.290 1.00 92.62 85 LEU A N 1
ATOM 644 C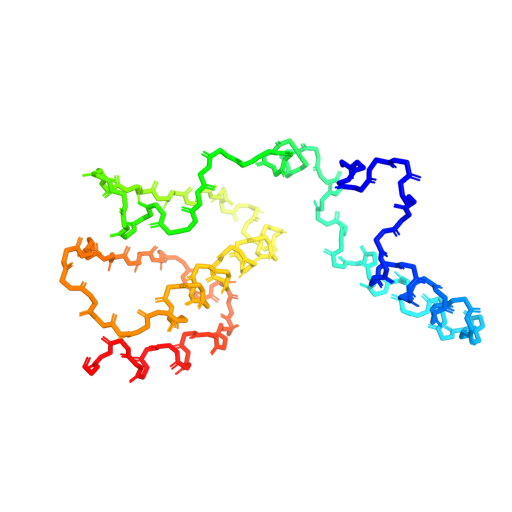 CA . LEU A 1 85 ? 2.692 -5.008 0.348 1.00 92.62 85 LEU A CA 1
ATOM 645 C C . LEU A 1 85 ? 2.080 -4.360 1.595 1.00 92.62 85 LEU A C 1
ATOM 647 O O . LEU A 1 85 ? 1.098 -3.631 1.478 1.00 92.62 85 LEU A O 1
ATOM 651 N N . ILE A 1 86 ? 2.687 -4.557 2.771 1.00 92.06 86 ILE A N 1
ATOM 652 C CA . ILE A 1 86 ? 2.209 -3.933 4.017 1.00 92.06 86 ILE A CA 1
ATOM 653 C C . ILE A 1 86 ? 2.215 -2.408 3.876 1.00 92.06 86 ILE A C 1
ATOM 655 O O . ILE A 1 86 ? 1.222 -1.744 4.175 1.00 92.06 86 ILE A O 1
ATOM 659 N N . ARG A 1 87 ? 3.312 -1.841 3.356 1.00 90.50 87 ARG A N 1
ATOM 660 C CA . ARG A 1 87 ? 3.430 -0.399 3.103 1.00 90.50 87 ARG A CA 1
ATOM 661 C C . ARG A 1 87 ? 2.356 0.094 2.142 1.00 90.50 87 ARG A C 1
ATOM 663 O O . ARG A 1 87 ? 1.811 1.171 2.364 1.00 90.50 87 ARG A O 1
ATOM 670 N N . LEU A 1 88 ? 2.053 -0.655 1.083 1.00 90.75 88 LEU A N 1
ATOM 671 C CA . LEU A 1 88 ? 1.002 -0.291 0.135 1.00 90.75 88 LEU A CA 1
ATOM 672 C C . LEU A 1 88 ? -0.366 -0.223 0.826 1.00 90.75 88 LEU A C 1
ATOM 674 O O . LEU A 1 88 ? -1.065 0.776 0.674 1.00 90.75 88 LEU A O 1
ATOM 678 N N . ILE A 1 89 ? -0.717 -1.243 1.614 1.00 91.56 89 ILE A N 1
ATOM 679 C CA . ILE A 1 89 ? -1.992 -1.301 2.340 1.00 91.56 89 ILE A CA 1
ATOM 680 C C . ILE A 1 89 ? -2.103 -0.131 3.321 1.00 91.56 89 ILE A C 1
ATOM 682 O O . ILE A 1 89 ? -3.092 0.598 3.293 1.00 91.56 89 ILE A O 1
ATOM 686 N N . LEU A 1 90 ? -1.071 0.108 4.136 1.00 90.06 90 LEU A N 1
ATOM 687 C CA . LEU A 1 90 ? -1.061 1.211 5.100 1.00 90.06 90 LEU A CA 1
ATOM 688 C C . LEU A 1 90 ? -1.167 2.581 4.420 1.00 90.06 90 LEU A C 1
ATOM 690 O O . LEU A 1 90 ? -1.937 3.422 4.874 1.00 90.06 90 LEU A O 1
ATOM 694 N N . ASN A 1 91 ? -0.461 2.792 3.304 1.00 88.06 91 ASN A N 1
ATOM 695 C CA . ASN A 1 91 ? -0.575 4.029 2.529 1.00 88.06 91 ASN A CA 1
ATOM 696 C C . ASN A 1 91 ? -1.990 4.229 1.970 1.00 88.06 91 ASN A C 1
ATOM 698 O O . ASN A 1 91 ? -2.506 5.345 2.009 1.00 88.06 91 ASN A O 1
ATOM 702 N N . GLN A 1 92 ? -2.624 3.174 1.450 1.00 89.50 92 GLN A N 1
ATOM 703 C CA . GLN A 1 92 ? -3.998 3.262 0.952 1.00 89.50 92 GLN A CA 1
ATOM 704 C C . GLN A 1 92 ? -4.979 3.570 2.085 1.00 89.50 92 GLN A C 1
ATOM 706 O O . GLN A 1 92 ? -5.815 4.457 1.925 1.00 89.50 92 GLN A O 1
ATOM 711 N N . VAL A 1 93 ? -4.851 2.889 3.230 1.00 88.25 93 VAL A N 1
ATOM 712 C CA . VAL A 1 93 ? -5.677 3.138 4.421 1.00 88.25 93 VAL A CA 1
ATOM 713 C C . VAL A 1 93 ? -5.509 4.581 4.887 1.00 88.25 93 VAL A C 1
ATOM 715 O O . VAL A 1 93 ? -6.496 5.302 4.997 1.00 88.25 93 VAL A O 1
ATOM 718 N N . GLY A 1 94 ? -4.269 5.028 5.085 1.00 83.88 94 GLY A N 1
ATOM 719 C CA . GLY A 1 94 ? -3.961 6.380 5.536 1.00 83.88 94 GLY A CA 1
ATOM 720 C C . GLY A 1 94 ? -4.540 7.449 4.614 1.00 83.88 94 GLY A C 1
ATOM 721 O O . GLY A 1 94 ? -5.294 8.298 5.075 1.00 83.88 94 GLY A O 1
ATOM 722 N N . ARG A 1 95 ? -4.254 7.378 3.307 1.00 83.50 95 ARG A N 1
ATOM 723 C CA . ARG A 1 95 ? -4.756 8.358 2.328 1.00 83.50 95 ARG A CA 1
ATOM 724 C C . ARG A 1 95 ? -6.277 8.362 2.242 1.00 83.50 95 ARG A C 1
ATOM 726 O O . ARG A 1 95 ? -6.895 9.418 2.245 1.00 83.50 95 ARG A O 1
ATOM 733 N N . ARG A 1 96 ? -6.893 7.182 2.186 1.00 84.94 96 ARG A N 1
ATOM 734 C CA . ARG A 1 96 ? -8.338 7.086 1.987 1.00 84.94 96 ARG A CA 1
ATOM 735 C C . ARG A 1 96 ? -9.128 7.558 3.205 1.00 84.94 96 ARG A C 1
ATOM 737 O O . ARG A 1 96 ? -10.206 8.123 3.051 1.00 84.94 96 ARG A O 1
ATOM 744 N N . LEU A 1 97 ? -8.612 7.323 4.409 1.00 79.62 97 LEU A N 1
ATOM 745 C CA . LEU A 1 97 ? -9.266 7.768 5.636 1.00 79.62 97 LEU A CA 1
ATOM 746 C C . LEU A 1 97 ? -9.095 9.272 5.891 1.00 79.62 97 LEU A C 1
ATOM 748 O O . LEU A 1 97 ? -9.959 9.842 6.556 1.00 79.62 97 LEU A O 1
ATOM 752 N N . THR A 1 98 ? -8.050 9.908 5.348 1.00 74.38 98 THR A N 1
ATOM 753 C CA . THR A 1 98 ? -7.822 11.358 5.473 1.00 74.38 98 THR A CA 1
ATOM 754 C C . THR A 1 98 ? -8.442 12.197 4.356 1.00 74.38 98 THR A C 1
ATOM 756 O O . THR A 1 98 ? -8.700 13.375 4.571 1.00 74.38 98 THR A O 1
ATOM 759 N N . GLU A 1 99 ? -8.755 11.622 3.191 1.00 72.94 99 GLU A N 1
ATOM 760 C CA . GLU A 1 99 ? -9.458 12.327 2.101 1.00 72.94 99 GLU A CA 1
ATOM 761 C C . GLU A 1 99 ? -10.803 12.946 2.544 1.00 72.94 99 GLU A C 1
ATOM 763 O O . GLU A 1 99 ? -11.164 14.024 2.080 1.00 72.94 99 GLU A O 1
ATOM 768 N N . ASP A 1 100 ? -11.510 12.308 3.485 1.00 62.97 100 ASP A N 1
ATOM 769 C CA . ASP A 1 100 ? -12.798 12.758 4.039 1.00 62.97 100 ASP A CA 1
ATOM 770 C C . ASP A 1 100 ? -12.660 13.246 5.502 1.00 62.97 100 ASP A C 1
ATOM 772 O O . ASP A 1 100 ? -13.445 12.873 6.376 1.00 62.97 100 ASP A O 1
ATOM 776 N N . LEU A 1 101 ? -11.660 14.092 5.787 1.00 57.09 101 LEU A N 1
ATOM 777 C CA . LEU A 1 101 ? -11.410 14.702 7.113 1.00 57.09 101 LEU A CA 1
ATOM 778 C C . LEU A 1 101 ? -12.544 15.602 7.635 1.00 57.09 101 LEU A C 1
ATOM 780 O O . LEU A 1 101 ? -12.521 16.023 8.789 1.00 57.09 101 LEU A O 1
ATOM 784 N N . GLN A 1 102 ? -13.562 15.887 6.820 1.00 56.69 102 GLN A N 1
ATOM 785 C CA . GLN A 1 102 ? -14.804 16.487 7.302 1.00 56.69 102 GLN A CA 1
ATOM 786 C C . GLN A 1 102 ? -15.497 15.460 8.203 1.00 56.69 102 GLN A C 1
ATOM 788 O O . GLN A 1 102 ? -16.178 14.558 7.712 1.00 56.69 102 GLN A O 1
ATOM 793 N N . ALA A 1 103 ? -15.272 15.577 9.515 1.00 57.19 103 ALA A N 1
ATOM 794 C CA . ALA A 1 103 ? -15.787 14.715 10.571 1.00 57.19 103 ALA A CA 1
ATOM 795 C C . ALA A 1 103 ? -17.323 14.629 10.529 1.00 57.19 103 ALA A C 1
ATOM 797 O O . ALA A 1 103 ? -18.044 15.318 11.248 1.00 57.19 103 ALA A O 1
ATOM 798 N N . LYS A 1 104 ? -17.847 13.772 9.651 1.00 57.41 104 LYS A N 1
ATOM 799 C CA . LYS A 1 104 ? -19.265 13.432 9.609 1.00 57.41 104 LYS A CA 1
ATOM 800 C C . LYS A 1 104 ? -19.577 12.628 10.865 1.00 57.41 104 LYS A C 1
ATOM 802 O O . LYS A 1 104 ? -18.929 11.613 11.133 1.00 57.41 104 LYS A O 1
ATOM 807 N N . ALA A 1 105 ? -20.566 13.086 11.628 1.00 66.25 105 ALA A N 1
ATOM 808 C CA . ALA A 1 105 ? -21.100 12.350 12.766 1.00 66.25 105 ALA A CA 1
ATOM 809 C C . ALA A 1 105 ? -21.442 10.902 12.355 1.00 66.25 105 ALA A C 1
ATOM 811 O O . ALA A 1 105 ? -21.998 10.679 11.279 1.00 66.25 105 ALA A O 1
ATOM 812 N N . GLY A 1 106 ? -21.094 9.925 13.200 1.00 70.94 106 GLY A N 1
ATOM 813 C CA . GLY A 1 106 ? -21.416 8.506 12.982 1.00 70.94 106 GLY A CA 1
ATOM 814 C C . GLY A 1 106 ? -20.295 7.624 12.414 1.00 70.94 106 GLY A C 1
ATOM 815 O O . GLY A 1 106 ? -20.574 6.487 12.045 1.00 70.94 106 GLY A O 1
ATOM 816 N N . ARG A 1 107 ? -19.043 8.102 12.347 1.00 82.69 107 ARG A N 1
ATOM 817 C CA . ARG A 1 107 ? -17.886 7.258 11.989 1.00 82.69 107 ARG A CA 1
ATOM 818 C C . ARG A 1 107 ? -17.358 6.473 13.191 1.00 82.69 107 ARG A C 1
ATOM 820 O O . ARG A 1 107 ? -17.245 7.019 14.289 1.00 82.69 107 ARG A O 1
ATOM 827 N N . HIS A 1 108 ? -16.969 5.219 12.969 1.00 85.38 108 HIS A N 1
ATOM 828 C CA . HIS A 1 108 ? -16.261 4.421 13.976 1.00 85.38 108 HIS A CA 1
ATOM 829 C C . HIS A 1 108 ? -14.869 4.998 14.241 1.00 85.38 108 HIS A C 1
ATOM 831 O O . HIS A 1 108 ? -14.169 5.417 13.316 1.00 85.38 108 HIS A O 1
ATOM 837 N N . ARG A 1 109 ? -14.450 4.991 15.511 1.00 84.06 109 ARG A N 1
ATOM 838 C CA . ARG A 1 109 ? -13.070 5.325 15.891 1.00 84.06 109 ARG A CA 1
ATOM 839 C C . ARG A 1 109 ? -12.141 4.199 15.445 1.00 84.06 109 ARG A C 1
ATOM 841 O O . ARG A 1 109 ? -12.434 3.035 15.704 1.00 84.06 109 ARG A O 1
ATOM 848 N N . ILE A 1 110 ? -11.018 4.554 14.826 1.00 84.81 110 ILE A N 1
ATOM 849 C CA . ILE A 1 110 ? -9.985 3.599 14.416 1.00 84.81 110 ILE A CA 1
ATOM 850 C C . ILE A 1 110 ? -8.797 3.686 15.363 1.00 84.81 110 ILE A C 1
ATOM 852 O O . ILE A 1 110 ? -8.318 4.772 15.680 1.00 84.81 110 ILE A O 1
ATOM 856 N N . LEU A 1 111 ? -8.308 2.515 15.765 1.00 87.56 111 LEU A N 1
ATOM 857 C CA . LEU A 1 111 ? -7.020 2.333 16.413 1.00 87.56 111 LEU A CA 1
ATOM 858 C C . LEU A 1 111 ? -6.086 1.627 15.428 1.00 87.56 111 LEU A C 1
ATOM 860 O O . LEU A 1 111 ? -6.436 0.580 14.886 1.00 87.56 111 LEU A O 1
ATOM 864 N N . LEU A 1 112 ? -4.900 2.193 15.217 1.00 86.69 112 LEU A N 1
ATOM 865 C CA . LEU A 1 112 ? -3.841 1.575 14.427 1.00 86.69 112 LEU A CA 1
ATOM 866 C C . LEU A 1 112 ? -2.739 1.086 15.370 1.00 86.69 112 LEU A C 1
ATOM 868 O O . LEU A 1 112 ? -2.058 1.897 15.992 1.00 86.69 112 LEU A O 1
ATOM 872 N N . MET A 1 113 ? -2.588 -0.235 15.484 1.00 89.44 113 MET A N 1
ATOM 873 C CA . MET A 1 113 ? -1.539 -0.888 16.274 1.00 89.44 113 MET A CA 1
ATOM 874 C C . MET A 1 113 ? -0.497 -1.486 15.333 1.00 89.44 113 MET A C 1
ATOM 876 O O . MET A 1 113 ? -0.846 -2.248 14.432 1.00 89.44 113 MET A O 1
ATOM 880 N N . LEU A 1 114 ? 0.767 -1.109 15.521 1.00 86.12 114 LEU A N 1
ATOM 881 C CA . LEU A 1 114 ? 1.889 -1.542 14.692 1.00 86.12 114 LEU A CA 1
ATOM 882 C C . LEU A 1 114 ? 3.016 -2.023 15.606 1.00 86.12 114 LEU A C 1
ATOM 884 O O . LEU A 1 114 ? 3.871 -1.231 15.997 1.00 86.12 114 LEU A O 1
ATOM 888 N N . ASP A 1 115 ? 2.991 -3.314 15.940 1.00 82.81 115 ASP A N 1
ATOM 889 C CA . ASP A 1 115 ? 3.915 -3.928 16.905 1.00 82.81 115 ASP A CA 1
ATOM 890 C C . ASP A 1 115 ? 5.381 -3.773 16.481 1.00 82.81 115 ASP A C 1
ATOM 892 O O . ASP A 1 115 ? 6.235 -3.505 17.317 1.00 82.81 115 ASP A O 1
ATOM 896 N N . GLU A 1 116 ? 5.650 -3.843 15.170 1.00 84.25 116 GLU A N 1
ATOM 897 C CA . GLU A 1 116 ? 6.994 -3.707 14.601 1.00 84.25 116 GLU A CA 1
ATOM 898 C C . GLU A 1 116 ? 7.084 -2.539 13.605 1.00 84.25 116 GLU A C 1
ATOM 900 O O . GLU A 1 116 ? 7.523 -2.663 12.456 1.00 84.25 116 GLU A O 1
ATOM 905 N N . PHE A 1 117 ? 6.625 -1.365 14.051 1.00 83.00 117 PHE A N 1
ATOM 906 C CA . PHE A 1 117 ? 6.647 -0.126 13.269 1.00 83.00 117 PHE A CA 1
ATOM 907 C C . PHE A 1 117 ? 8.020 0.212 12.650 1.00 83.00 117 PHE A C 1
ATOM 909 O O . PHE A 1 117 ? 8.051 0.568 11.465 1.00 83.00 117 PHE A O 1
ATOM 916 N N . PRO A 1 118 ? 9.164 0.064 13.356 1.00 84.12 118 PRO A N 1
ATOM 917 C CA . PRO A 1 118 ? 10.471 0.399 12.790 1.00 84.12 118 PRO A CA 1
ATOM 918 C C . PRO A 1 118 ? 10.824 -0.421 11.544 1.00 84.12 118 PRO A C 1
ATOM 920 O O . PRO A 1 118 ? 11.408 0.115 10.595 1.00 84.12 118 PRO A O 1
ATOM 923 N N . ALA A 1 119 ? 10.417 -1.694 11.484 1.00 86.12 119 ALA A N 1
ATOM 924 C CA . ALA A 1 119 ? 10.697 -2.550 10.333 1.00 86.12 119 ALA A CA 1
ATOM 925 C C . ALA A 1 119 ? 10.033 -2.047 9.043 1.00 86.12 119 ALA A C 1
ATOM 927 O O . ALA A 1 119 ? 10.531 -2.304 7.940 1.00 86.12 119 ALA A O 1
ATOM 928 N N . LEU A 1 120 ? 8.959 -1.259 9.146 1.00 84.19 120 LEU A N 1
ATOM 929 C CA . LEU A 1 120 ? 8.288 -0.666 7.992 1.00 84.19 120 LEU A CA 1
ATOM 930 C C . LEU A 1 120 ? 9.070 0.503 7.388 1.00 84.19 120 LEU A C 1
ATOM 932 O O . LEU A 1 120 ? 8.860 0.803 6.212 1.00 84.19 120 LEU A O 1
ATOM 936 N N . GLY A 1 121 ? 10.038 1.086 8.100 1.00 85.00 121 GLY A N 1
ATOM 937 C CA . GLY A 1 121 ? 10.778 2.276 7.670 1.00 85.00 121 GLY A CA 1
ATOM 938 C C . GLY A 1 121 ? 9.892 3.524 7.571 1.00 85.00 121 GLY A C 1
ATOM 939 O O . GLY A 1 121 ? 8.749 3.523 8.017 1.00 85.00 121 GLY A O 1
ATOM 940 N N . ARG A 1 122 ? 10.401 4.597 6.952 1.00 83.81 122 ARG A N 1
ATOM 941 C CA . ARG A 1 122 ? 9.675 5.875 6.855 1.00 83.81 122 ARG A CA 1
ATOM 942 C C . ARG A 1 122 ? 8.352 5.727 6.098 1.00 83.81 122 ARG A C 1
ATOM 944 O O . ARG A 1 122 ? 8.326 5.187 4.987 1.00 83.81 122 ARG A O 1
ATOM 951 N N . LEU A 1 123 ? 7.262 6.200 6.693 1.00 80.81 123 LEU A N 1
ATOM 952 C CA . LEU A 1 123 ? 5.922 6.200 6.111 1.00 80.81 123 LEU A CA 1
ATOM 953 C C . LEU A 1 123 ? 5.429 7.646 6.007 1.00 80.81 123 LEU A C 1
ATOM 955 O O . LEU A 1 123 ? 4.857 8.175 6.954 1.00 80.81 123 LEU A O 1
ATOM 959 N N . ASP A 1 124 ? 5.635 8.277 4.851 1.00 74.75 124 ASP A N 1
ATOM 960 C CA . ASP A 1 124 ? 5.371 9.714 4.647 1.00 74.75 124 ASP A CA 1
ATOM 961 C C . ASP A 1 124 ? 3.899 10.104 4.898 1.00 74.75 124 ASP A C 1
ATOM 963 O O . ASP A 1 124 ? 3.582 11.233 5.283 1.00 74.75 124 ASP A O 1
ATOM 967 N N . PHE A 1 125 ? 2.967 9.156 4.740 1.00 71.62 125 PHE A N 1
ATOM 968 C CA . PHE A 1 125 ? 1.563 9.396 5.064 1.00 71.62 125 PHE A CA 1
ATOM 969 C C . PHE A 1 125 ? 1.336 9.628 6.561 1.00 71.62 125 PHE A C 1
ATOM 971 O O . PHE A 1 125 ? 0.450 10.396 6.902 1.00 71.62 125 PHE A O 1
ATOM 978 N N . PHE A 1 126 ? 2.104 8.999 7.456 1.00 70.81 126 PHE A N 1
ATOM 979 C CA . PHE A 1 126 ? 1.953 9.228 8.893 1.00 70.81 126 PHE A CA 1
ATOM 980 C C . PHE A 1 126 ? 2.363 10.650 9.264 1.00 70.81 126 PHE A C 1
ATOM 982 O O . PHE A 1 126 ? 1.677 11.279 10.061 1.00 70.81 126 PHE A O 1
ATOM 989 N N . GLU A 1 127 ? 3.428 11.172 8.651 1.00 68.38 127 GLU A N 1
ATOM 990 C CA . GLU A 1 127 ? 3.906 12.537 8.901 1.00 68.38 127 GLU A CA 1
ATOM 991 C C . GLU A 1 127 ? 2.850 13.583 8.524 1.00 68.38 127 GLU A C 1
ATOM 993 O O . GLU A 1 127 ? 2.602 14.521 9.276 1.00 68.38 127 GLU A O 1
ATOM 998 N N . SER A 1 128 ? 2.184 13.389 7.383 1.00 64.50 128 SER A N 1
ATOM 999 C CA . SER A 1 128 ? 1.128 14.291 6.914 1.00 64.50 128 SER A CA 1
ATOM 1000 C C . SER A 1 128 ? -0.215 14.064 7.619 1.00 64.50 128 SER A C 1
ATOM 1002 O O . SER A 1 128 ? -0.854 15.026 8.025 1.00 64.50 128 SER A O 1
ATOM 1004 N N . ALA A 1 129 ? -0.645 12.813 7.810 1.00 62.84 129 ALA A N 1
ATOM 1005 C CA . ALA A 1 129 ? -1.958 12.466 8.356 1.00 62.84 129 ALA A CA 1
ATOM 1006 C C . ALA A 1 129 ? -2.081 12.690 9.870 1.00 62.84 129 ALA A C 1
ATOM 1008 O O . ALA A 1 129 ? -3.144 13.109 10.324 1.00 62.84 129 ALA A O 1
ATOM 1009 N N . LEU A 1 130 ? -1.029 12.433 10.662 1.00 60.84 130 LEU A N 1
ATOM 1010 C CA . LEU A 1 130 ? -1.062 12.668 12.115 1.00 60.84 130 LEU A CA 1
ATOM 1011 C C . LEU A 1 130 ? -1.327 14.139 12.443 1.00 60.84 130 LEU A C 1
ATOM 1013 O O . LEU A 1 130 ? -2.069 14.423 13.380 1.00 60.84 130 LEU A O 1
ATOM 1017 N N . ALA A 1 131 ? -0.794 15.058 11.632 1.00 57.75 131 ALA A N 1
ATOM 1018 C CA . ALA A 1 131 ? -1.040 16.488 11.783 1.00 57.75 131 ALA A CA 1
ATOM 1019 C C . ALA A 1 131 ? -2.526 16.863 11.617 1.00 57.75 131 ALA A C 1
ATOM 1021 O O . ALA A 1 131 ? -2.974 17.831 12.220 1.00 57.75 131 ALA A O 1
ATOM 1022 N N . PHE A 1 132 ? -3.298 16.087 10.846 1.00 53.44 132 PHE A N 1
ATOM 1023 C CA . PHE A 1 132 ? -4.734 16.306 10.652 1.00 53.44 132 PHE A CA 1
ATOM 1024 C C . PHE A 1 132 ? -5.627 15.490 11.597 1.00 53.44 132 PHE A C 1
ATOM 1026 O O . PHE A 1 132 ? -6.768 15.874 11.817 1.00 53.44 132 PHE A O 1
ATOM 1033 N N . MET A 1 133 ? -5.146 14.364 12.137 1.00 52.94 133 MET A N 1
ATOM 1034 C CA . MET A 1 133 ? -5.921 13.495 13.041 1.00 52.94 133 MET A CA 1
ATOM 1035 C C . MET A 1 133 ? -5.837 13.905 14.520 1.00 52.94 133 MET A C 1
ATOM 1037 O O . MET A 1 133 ? -6.657 13.454 15.315 1.00 52.94 133 MET A O 1
ATOM 1041 N N . ALA A 1 134 ? -4.840 14.710 14.899 1.00 47.91 134 ALA A N 1
ATOM 1042 C CA . ALA A 1 134 ? -4.669 15.229 16.259 1.00 47.91 134 ALA A CA 1
ATOM 1043 C C . ALA A 1 134 ? -5.370 16.584 16.504 1.00 47.91 134 ALA A C 1
ATOM 1045 O O . ALA A 1 134 ? -5.262 17.120 17.607 1.00 47.91 134 ALA A O 1
ATOM 1046 N N . GLY A 1 135 ? -6.041 17.132 15.483 1.00 40.66 135 GLY A N 1
ATOM 1047 C CA . GLY A 1 135 ? -6.852 18.353 15.554 1.00 40.66 135 GLY A CA 1
ATOM 1048 C C . GLY A 1 135 ? -8.333 18.065 15.741 1.00 40.66 135 GLY A C 1
ATOM 1049 O O . GLY A 1 135 ? -8.815 17.069 15.157 1.00 40.66 135 GLY A O 1
#

Radius of gyration: 18.6 Å; Cα contacts (8 Å, |Δi|>4): 60; chains: 1; bounding box: 41×36×44 Å

InterPro domains:
  IPR003688 Type IV secretion system protein TraG/VirD4 [PF02534] (10-135)
  IPR027417 P-loop containing nucleoside triphosphate hydrolase [G3DSA:3.40.50.300] (12-135)
  IPR051539 Type IV secretion system coupling protein TraD/TraG/VirD4-like [PTHR37937] (10-135)

Solvent-accessible surface area (backbone atoms only — not comparable to full-atom values): 8634 Å² total; per-residue (Å²): 129,72,88,52,61,90,76,49,74,56,69,69,59,49,48,54,51,52,56,49,66,73,42,55,72,69,60,34,50,53,54,50,52,54,53,47,62,72,52,48,59,58,70,38,69,68,52,35,59,71,64,70,65,79,97,75,56,75,62,34,40,34,68,40,98,57,82,52,87,86,83,89,86,70,60,84,93,42,46,82,72,45,37,67,58,54,50,50,52,51,50,51,47,51,52,62,63,54,75,60,66,71,82,60,89,85,55,52,88,84,83,89,86,63,95,64,52,75,83,66,53,91,55,72,58,56,69,60,47,51,69,62,70,77,105

Foldseek 3Di:
DPPVPPVDDDPVVVVVVVVLVPDDPVVSVVVVVVVCVLCVLCVPPVNVVVPVDDPDDLVCCWQNPDHDDDDDDDDPVCLLSCLSVVLVVVLRNLVVVVVCLVPDPRTDDDDDDDPPVPSSPDRVSCVVRVVSVVD

pLDDT: mean 84.1, std 11.78, range [40.66, 94.75]